Protein AF-A0A1F2S3U4-F1 (afdb_monomer)

Mean predicted aligned error: 4.18 Å

Radius of gyration: 11.96 Å; Cα contacts (8 Å, |Δi|>4): 169; chains: 1; bounding box: 28×26×28 Å

Solvent-accessible surface area (backbone atoms only — not comparable to full-atom values): 4986 Å² total; per-residue (Å²): 116,76,46,80,44,55,67,87,68,84,51,64,83,41,21,21,33,39,29,36,21,21,74,80,48,98,94,38,75,44,62,27,26,69,44,60,40,79,40,42,32,75,76,73,50,59,71,66,55,45,48,47,22,46,75,73,51,33,55,29,32,36,38,26,77,44,88,65,56,69,69,54,36,51,51,52,35,52,55,50,42,72,73,63,60,24,79,54,66,115

Foldseek 3Di:
DKDKFWPPDFDFFFWWKKFQWADPDVVDTAGQDIDTDNGSGDPNDDPVLVVSSVVVHRTMMIIDGDRDDPPVRVVVRVVVCVVRVHPSHD

Secondary structure (DSSP, 8-state):
--EEEETT----S--EEEEEEEEEETTEEEEEEEEEES--SS--S-HHHHHHHHHTT--EEEEEE--S-HHHHHHHHHHHHHHH--GGG-

Nearest PDB structures (foldseek):
  8c7h-assembly1_C  TM=4.109E-01  e=1.378E+00  Homo sapiens
  1bgx-assembly1_H  TM=2.430E-01  e=8.494E+00  Mus musculus

pLDDT: mean 88.08, std 7.1, range [59.88, 95.31]

Sequence (90 aa):
MYWIHRIGTFFNDEPGNYILAKEVEAGSWEAVYIGHTASLQKQLVDPEKEACAKQNGATHVHVHSTPTGESRRAAEQIDLVAKWRPVCNE
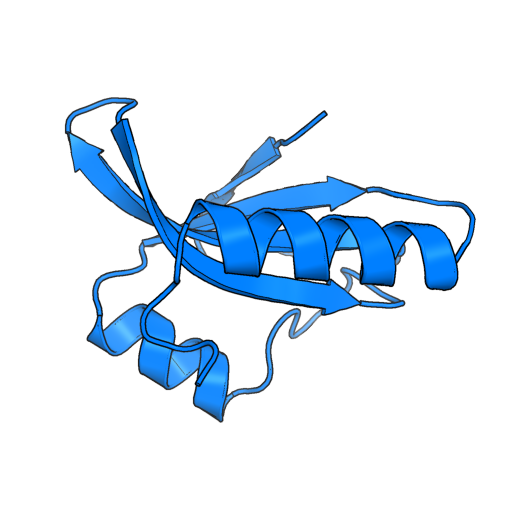
Structure (mmCIF, N/CA/C/O backbone):
data_AF-A0A1F2S3U4-F1
#
_entry.id   AF-A0A1F2S3U4-F1
#
loop_
_atom_site.group_PDB
_atom_site.id
_atom_site.type_symbol
_atom_site.label_atom_id
_atom_site.label_alt_id
_atom_site.label_comp_id
_atom_site.label_asym_id
_atom_site.label_entity_id
_atom_site.label_seq_id
_atom_site.pdbx_PDB_ins_code
_atom_site.Cartn_x
_atom_site.Cartn_y
_atom_site.Cartn_z
_atom_site.occupancy
_atom_site.B_iso_or_equiv
_atom_site.auth_seq_id
_atom_site.auth_comp_id
_atom_site.auth_asym_id
_atom_site.auth_atom_id
_atom_site.pdbx_PDB_model_num
ATOM 1 N N . MET A 1 1 ? 3.181 -11.861 -3.201 1.00 75.12 1 MET A N 1
ATOM 2 C CA . MET A 1 1 ? 2.594 -12.126 -1.862 1.00 75.12 1 MET A CA 1
ATOM 3 C C . MET A 1 1 ? 2.553 -10.808 -1.108 1.00 75.12 1 MET A C 1
ATOM 5 O O . MET A 1 1 ? 3.554 -10.104 -1.156 1.00 75.12 1 MET A O 1
ATOM 9 N N . TYR A 1 2 ? 1.441 -10.478 -0.448 1.00 82.69 2 TYR A N 1
ATOM 10 C CA . TYR A 1 2 ? 1.342 -9.272 0.380 1.00 82.69 2 TYR A CA 1
ATOM 11 C C . TYR A 1 2 ? 1.650 -9.583 1.846 1.00 82.69 2 TYR A C 1
ATOM 13 O O . TYR A 1 2 ? 1.132 -10.555 2.395 1.00 82.69 2 TYR A O 1
ATOM 21 N N . TRP A 1 3 ? 2.460 -8.734 2.470 1.00 89.25 3 TRP A N 1
ATOM 22 C CA . TRP A 1 3 ? 2.794 -8.774 3.891 1.00 89.25 3 TRP A CA 1
ATOM 23 C C . TRP A 1 3 ? 2.134 -7.602 4.609 1.00 89.25 3 TRP A C 1
ATOM 25 O O . TRP A 1 3 ? 2.180 -6.480 4.110 1.00 89.25 3 TRP A O 1
ATOM 35 N N . ILE A 1 4 ? 1.521 -7.849 5.765 1.00 91.88 4 ILE A N 1
ATOM 36 C CA . ILE A 1 4 ? 0.781 -6.836 6.527 1.00 91.88 4 ILE A CA 1
ATOM 37 C C . ILE A 1 4 ? 1.649 -6.361 7.690 1.00 91.88 4 ILE A C 1
ATOM 39 O O . ILE A 1 4 ? 2.091 -7.160 8.514 1.00 91.88 4 ILE A O 1
ATOM 43 N N . HIS A 1 5 ? 1.866 -5.052 7.773 1.00 91.12 5 HIS A N 1
ATOM 44 C CA . HIS A 1 5 ? 2.661 -4.417 8.821 1.00 91.12 5 HIS A CA 1
ATOM 45 C C . HIS A 1 5 ? 1.950 -3.181 9.363 1.00 91.12 5 HIS A C 1
ATOM 47 O O . HIS A 1 5 ? 1.074 -2.622 8.707 1.00 91.12 5 HIS A O 1
ATOM 53 N N . ARG A 1 6 ? 2.345 -2.695 10.544 1.00 89.62 6 ARG A N 1
ATOM 54 C CA . ARG A 1 6 ? 1.879 -1.385 11.018 1.00 89.62 6 ARG A CA 1
ATOM 55 C C . ARG A 1 6 ? 2.544 -0.256 10.236 1.00 89.62 6 ARG A C 1
ATOM 57 O O . ARG A 1 6 ? 3.718 -0.359 9.867 1.00 89.62 6 ARG A O 1
ATOM 64 N N . ILE A 1 7 ? 1.818 0.840 10.031 1.00 87.25 7 ILE A N 1
ATOM 65 C CA . ILE A 1 7 ? 2.409 2.070 9.488 1.00 87.25 7 ILE A CA 1
ATOM 66 C C . ILE A 1 7 ? 3.567 2.517 10.397 1.00 87.25 7 ILE A C 1
ATOM 68 O O . ILE A 1 7 ? 3.450 2.485 11.621 1.00 87.25 7 ILE A O 1
ATOM 72 N N . GLY A 1 8 ? 4.692 2.907 9.792 1.00 81.62 8 GLY A N 1
ATOM 73 C CA . GLY A 1 8 ? 5.943 3.224 10.495 1.00 81.62 8 GLY A CA 1
ATOM 74 C C . GLY A 1 8 ? 6.934 2.058 10.588 1.00 81.62 8 GLY A C 1
ATOM 75 O O . GLY A 1 8 ? 8.031 2.239 11.109 1.00 81.62 8 GLY A O 1
ATOM 76 N N . THR A 1 9 ? 6.583 0.878 10.065 1.00 85.75 9 THR A N 1
ATOM 77 C CA . THR A 1 9 ? 7.533 -0.233 9.897 1.00 85.75 9 THR A CA 1
ATOM 78 C C . THR A 1 9 ? 8.609 0.130 8.871 1.00 85.75 9 THR A C 1
ATOM 80 O O . THR A 1 9 ? 8.316 0.737 7.841 1.00 85.75 9 THR A O 1
ATOM 83 N N . PHE A 1 10 ? 9.856 -0.253 9.149 1.00 82.50 10 PHE A N 1
ATOM 84 C CA . PHE A 1 10 ? 10.975 -0.097 8.223 1.00 82.50 10 PHE A CA 1
ATOM 85 C C . PHE A 1 10 ? 11.128 -1.351 7.359 1.00 82.50 10 PHE A C 1
ATOM 87 O O . PHE A 1 10 ? 11.069 -2.466 7.874 1.00 82.50 10 PHE A O 1
ATOM 94 N N . PHE A 1 11 ? 11.351 -1.155 6.062 1.00 84.12 11 PHE A N 1
ATOM 95 C CA . PHE A 1 11 ? 11.542 -2.224 5.084 1.00 84.12 11 PHE A CA 1
ATOM 96 C C . PHE A 1 11 ? 12.928 -2.145 4.449 1.00 84.12 11 PHE A C 1
ATOM 98 O O . PHE A 1 11 ? 13.605 -1.116 4.531 1.00 84.12 11 PHE A O 1
ATOM 105 N N . ASN A 1 12 ? 13.323 -3.243 3.805 1.00 83.44 12 ASN A N 1
ATOM 106 C CA . ASN A 1 12 ? 14.522 -3.296 2.979 1.00 83.44 12 ASN A CA 1
ATOM 107 C C . ASN A 1 12 ? 14.367 -2.419 1.729 1.00 83.44 12 ASN A C 1
ATOM 109 O O . ASN A 1 12 ? 13.252 -2.120 1.292 1.00 83.44 12 ASN A O 1
ATOM 113 N N . ASP A 1 13 ? 15.501 -2.048 1.139 1.00 85.94 13 ASP A N 1
ATOM 114 C CA . ASP A 1 13 ? 15.564 -1.320 -0.126 1.00 85.94 13 ASP A CA 1
ATOM 115 C C . ASP A 1 13 ? 15.207 -2.228 -1.308 1.00 85.94 13 ASP A C 1
ATOM 117 O O . ASP A 1 13 ? 16.064 -2.748 -2.021 1.00 85.94 13 ASP A O 1
ATOM 121 N N . GLU A 1 14 ? 13.912 -2.480 -1.469 1.00 87.50 14 GLU A N 1
ATOM 122 C CA . GLU A 1 14 ? 13.373 -3.303 -2.545 1.00 87.50 14 GLU A CA 1
ATOM 123 C C . GLU A 1 14 ? 12.238 -2.567 -3.253 1.00 87.50 14 GLU A C 1
ATOM 125 O O . GLU A 1 14 ? 11.435 -1.911 -2.595 1.00 87.50 14 GLU A O 1
ATOM 130 N N . PRO A 1 15 ? 12.104 -2.675 -4.580 1.00 89.81 15 PRO A N 1
ATOM 131 C CA . PRO A 1 15 ? 10.965 -2.099 -5.270 1.00 89.81 15 PRO A CA 1
ATOM 132 C C . PRO A 1 15 ? 9.696 -2.923 -5.024 1.00 89.81 15 PRO A C 1
ATOM 134 O O . PRO A 1 15 ? 9.726 -4.154 -4.928 1.00 89.81 15 PRO A O 1
ATOM 137 N N . GLY A 1 16 ? 8.544 -2.257 -5.001 1.00 91.06 16 GLY A N 1
ATOM 138 C CA . GLY A 1 16 ? 7.285 -2.940 -4.734 1.00 91.06 16 GLY A CA 1
ATOM 139 C C . GLY A 1 16 ? 6.051 -2.058 -4.803 1.00 91.06 16 GLY A C 1
ATOM 140 O O . GLY A 1 16 ? 6.118 -0.855 -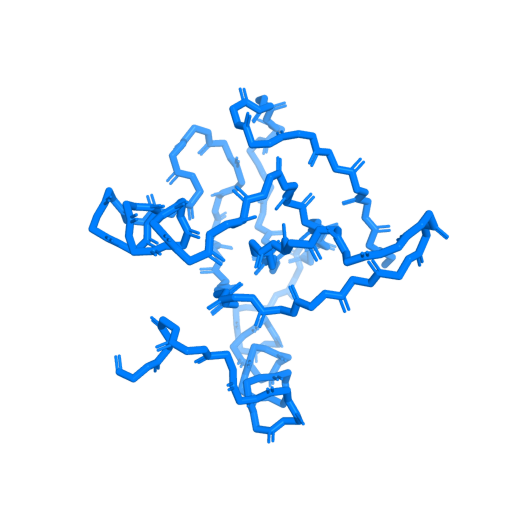5.060 1.00 91.06 16 GLY A O 1
ATOM 141 N N . ASN A 1 17 ? 4.916 -2.697 -4.565 1.00 91.94 17 ASN A N 1
ATOM 142 C CA . ASN A 1 17 ? 3.615 -2.078 -4.396 1.00 91.94 17 ASN A CA 1
ATOM 143 C C . ASN A 1 17 ? 3.272 -2.049 -2.912 1.00 91.94 17 ASN A C 1
ATOM 145 O O . ASN A 1 17 ? 3.623 -2.959 -2.159 1.00 91.94 17 ASN A O 1
ATOM 149 N N . TYR A 1 18 ? 2.553 -1.021 -2.489 1.00 92.19 18 TYR A N 1
ATOM 150 C CA . TYR A 1 18 ? 2.075 -0.931 -1.122 1.00 92.19 18 TYR A CA 1
ATOM 151 C C . TYR A 1 18 ? 0.651 -0.387 -1.076 1.00 92.19 18 TYR A C 1
ATOM 153 O O . TYR A 1 18 ? 0.219 0.370 -1.945 1.00 92.19 18 TYR A O 1
ATOM 161 N N . ILE A 1 19 ? -0.080 -0.795 -0.046 1.00 93.81 19 ILE A N 1
ATOM 162 C CA . ILE A 1 19 ? -1.455 -0.386 0.214 1.00 93.81 19 ILE A CA 1
ATOM 163 C C . ILE A 1 19 ? -1.511 0.105 1.652 1.00 93.81 19 ILE A C 1
ATOM 165 O O . ILE A 1 19 ? -1.277 -0.678 2.568 1.00 93.81 19 ILE A O 1
ATOM 16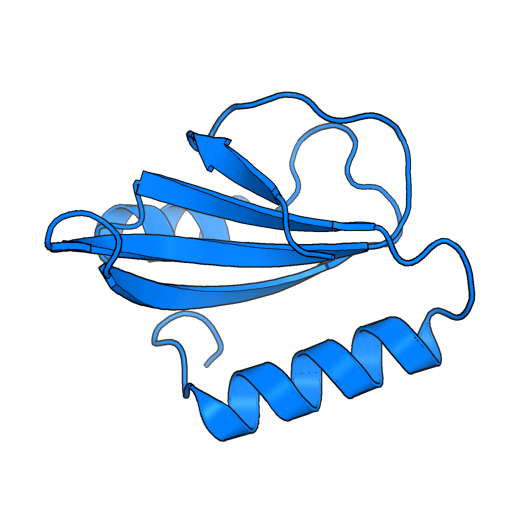9 N N . LEU A 1 20 ? -1.823 1.378 1.872 1.00 93.81 20 LEU A N 1
ATOM 170 C CA . LEU A 1 20 ? -2.232 1.837 3.193 1.00 93.81 20 LEU A CA 1
ATOM 171 C C . LEU A 1 20 ? -3.674 1.394 3.412 1.00 93.81 20 LEU A C 1
ATOM 173 O O . LEU A 1 20 ? -4.560 1.736 2.626 1.00 93.81 20 LEU A O 1
ATOM 177 N N . ALA A 1 21 ? -3.885 0.607 4.459 1.00 94.81 21 ALA A N 1
ATOM 178 C CA . ALA A 1 21 ? -5.149 -0.045 4.736 1.00 94.81 21 ALA A CA 1
ATOM 179 C C . ALA A 1 21 ? -5.642 0.265 6.151 1.00 94.81 21 ALA A C 1
ATOM 181 O O . ALA A 1 21 ? -4.871 0.405 7.110 1.00 94.81 21 ALA A O 1
ATOM 182 N N . LYS A 1 22 ? -6.962 0.352 6.266 1.00 95.00 22 LYS A N 1
ATOM 183 C CA . LYS A 1 22 ? -7.691 0.418 7.526 1.00 95.00 22 LYS A CA 1
ATOM 184 C C . LYS A 1 22 ? -8.231 -0.970 7.842 1.00 95.00 22 LYS A C 1
ATOM 186 O O . LYS A 1 22 ? -8.890 -1.579 7.004 1.00 95.00 22 LYS A O 1
ATOM 191 N N . GLU A 1 23 ? -7.968 -1.452 9.049 1.00 93.56 23 GLU A N 1
ATOM 192 C CA . GLU A 1 23 ? -8.646 -2.638 9.572 1.00 93.56 23 GLU A CA 1
ATOM 193 C C . GLU A 1 23 ? -10.065 -2.234 9.995 1.00 93.56 23 GLU A C 1
ATOM 195 O O . GLU A 1 23 ? -10.227 -1.357 10.847 1.00 93.56 23 GLU A O 1
ATOM 200 N N . VAL A 1 24 ? -11.087 -2.812 9.360 1.00 90.31 24 VAL A N 1
ATOM 201 C CA . VAL A 1 24 ? -12.500 -2.525 9.679 1.00 90.31 24 VAL A CA 1
ATOM 202 C C . VAL A 1 24 ? -13.062 -3.527 10.684 1.00 90.31 24 VAL A C 1
ATOM 204 O O . VAL A 1 24 ? -13.808 -3.150 11.582 1.00 90.31 24 VAL A O 1
ATOM 207 N N . GLU A 1 25 ? -12.638 -4.784 10.573 1.00 89.25 25 GLU A N 1
ATOM 208 C CA . GLU A 1 25 ? -12.920 -5.892 11.486 1.00 89.25 25 GLU A CA 1
ATOM 209 C C . GLU A 1 25 ? -11.688 -6.801 11.518 1.00 89.25 25 GLU A C 1
ATOM 211 O O . GLU A 1 25 ? -10.828 -6.689 10.647 1.00 89.25 25 GLU A O 1
ATOM 216 N N . ALA A 1 26 ? -11.593 -7.714 12.488 1.00 87.06 26 ALA A N 1
ATOM 217 C CA . ALA A 1 26 ? -10.435 -8.599 12.616 1.00 87.06 26 ALA A CA 1
ATOM 218 C C . ALA A 1 26 ? -10.170 -9.375 11.309 1.00 87.06 26 ALA A C 1
ATOM 220 O O . ALA A 1 26 ? -10.945 -10.251 10.922 1.00 87.06 26 ALA A O 1
ATOM 221 N N . GLY A 1 27 ? -9.068 -9.043 10.628 1.00 84.25 27 GLY A N 1
ATOM 222 C CA . GLY A 1 27 ? -8.696 -9.642 9.341 1.00 84.25 27 GLY A CA 1
ATOM 223 C C . GLY A 1 27 ? -9.432 -9.097 8.106 1.00 84.25 27 GLY A C 1
ATOM 224 O O . GLY A 1 27 ? -9.196 -9.598 7.005 1.00 84.25 27 GLY A O 1
ATOM 225 N N . SER A 1 28 ? -10.277 -8.074 8.260 1.00 90.75 28 SER A N 1
ATOM 226 C CA . SER A 1 28 ? -10.962 -7.373 7.171 1.00 90.75 28 SER A CA 1
ATOM 227 C C . SER A 1 28 ? -10.353 -5.991 6.945 1.00 90.75 28 SER A C 1
ATOM 229 O O . SER A 1 28 ? -10.165 -5.213 7.883 1.00 90.75 28 SER A O 1
ATOM 231 N N . TRP A 1 29 ? -10.056 -5.679 5.684 1.00 93.62 29 TRP A N 1
ATOM 232 C CA . TRP A 1 29 ? -9.233 -4.534 5.305 1.00 93.62 29 TRP A CA 1
ATOM 233 C C . TRP A 1 29 ? -9.898 -3.691 4.228 1.00 93.62 29 TRP A C 1
ATOM 235 O O . TRP A 1 29 ? -10.363 -4.212 3.216 1.00 93.62 29 TRP A O 1
ATOM 245 N N . GLU A 1 30 ? -9.847 -2.380 4.413 1.00 94.50 30 GLU A N 1
ATOM 246 C CA . GLU A 1 30 ? -10.248 -1.391 3.421 1.00 94.50 30 GLU A CA 1
ATOM 247 C C . GLU A 1 30 ? -9.007 -0.655 2.906 1.00 94.50 30 GLU A C 1
ATOM 249 O O . GLU A 1 30 ? -8.193 -0.164 3.694 1.00 94.50 30 GLU A O 1
ATOM 254 N N . ALA A 1 31 ? -8.837 -0.600 1.583 1.00 94.69 31 ALA A N 1
ATOM 255 C CA . ALA A 1 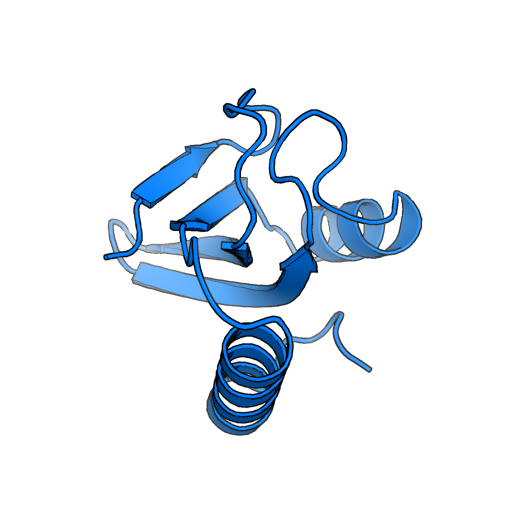31 ? -7.726 0.108 0.959 1.00 94.69 31 ALA A CA 1
ATOM 256 C C . ALA A 1 31 ? -7.997 1.617 0.960 1.00 94.69 31 ALA A C 1
ATOM 258 O O . ALA A 1 31 ? -8.971 2.081 0.375 1.00 94.69 31 ALA A O 1
ATOM 259 N N . VAL A 1 32 ? -7.103 2.383 1.582 1.00 95.31 32 VAL A N 1
ATOM 260 C CA . VAL A 1 32 ? -7.221 3.843 1.717 1.00 95.31 32 VAL A CA 1
ATOM 261 C C . VAL A 1 32 ? -6.324 4.567 0.718 1.00 95.31 32 VAL A C 1
ATOM 263 O O . VAL A 1 32 ? -6.714 5.593 0.165 1.00 95.31 32 VAL A O 1
ATOM 266 N N . TYR A 1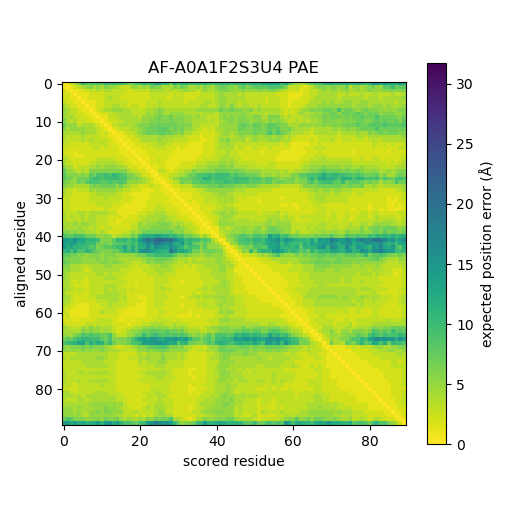 33 ? -5.134 4.018 0.467 1.00 94.44 33 TYR A N 1
AT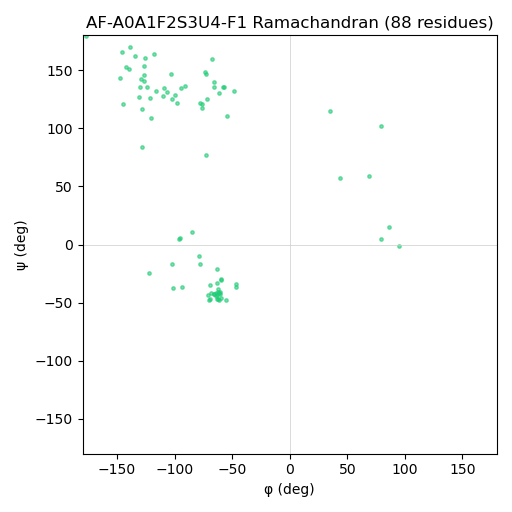OM 267 C CA . TYR A 1 33 ? -4.204 4.495 -0.552 1.00 94.44 33 TYR A CA 1
ATOM 268 C C . TYR A 1 33 ? -3.412 3.327 -1.140 1.00 94.44 33 TYR A C 1
ATOM 270 O O . TYR A 1 33 ? -3.032 2.412 -0.413 1.00 94.44 33 TYR A O 1
ATOM 278 N N . ILE A 1 34 ? -3.133 3.362 -2.437 1.00 94.06 34 ILE A N 1
ATOM 279 C CA . ILE A 1 34 ? -2.382 2.341 -3.167 1.00 94.06 34 ILE A CA 1
ATOM 280 C C . ILE A 1 34 ? -1.308 3.032 -3.999 1.00 94.06 34 ILE A C 1
ATOM 282 O O . ILE A 1 34 ? -1.602 3.920 -4.798 1.00 94.06 34 ILE A O 1
ATOM 286 N N . GLY A 1 35 ? -0.065 2.597 -3.836 1.00 91.12 35 GLY A N 1
ATOM 287 C CA . GLY A 1 35 ? 1.076 3.145 -4.554 1.00 91.12 35 GLY A CA 1
ATOM 288 C C . GLY A 1 35 ? 2.044 2.066 -5.020 1.00 91.12 35 GLY A C 1
ATOM 289 O O . GLY A 1 35 ? 1.961 0.895 -4.637 1.00 91.12 35 GLY A O 1
ATOM 290 N N . HIS A 1 36 ? 2.991 2.487 -5.848 1.00 90.69 36 HIS A N 1
ATOM 291 C CA . HIS A 1 36 ? 4.184 1.718 -6.162 1.00 90.69 36 HIS A CA 1
ATOM 292 C C . HIS A 1 36 ? 5.425 2.567 -5.908 1.00 90.69 36 HIS A C 1
ATOM 294 O O . HIS A 1 36 ? 5.385 3.792 -5.978 1.00 90.69 36 HIS A O 1
ATOM 300 N N . THR A 1 37 ? 6.542 1.911 -5.620 1.00 87.94 37 THR A N 1
ATOM 301 C CA . THR A 1 37 ? 7.823 2.570 -5.375 1.00 87.94 37 THR A CA 1
ATOM 302 C C . THR A 1 37 ? 8.976 1.759 -5.962 1.00 87.94 37 THR A C 1
ATOM 304 O O . THR A 1 37 ? 8.891 0.538 -6.133 1.00 87.94 37 THR A O 1
ATOM 307 N N . ALA A 1 38 ? 10.060 2.456 -6.303 1.00 87.00 38 ALA A N 1
ATOM 308 C CA . ALA A 1 38 ? 11.339 1.841 -6.643 1.00 87.00 38 ALA A CA 1
ATOM 309 C C . ALA A 1 38 ? 12.117 1.387 -5.394 1.00 87.00 38 ALA A C 1
ATOM 311 O O . ALA A 1 38 ? 13.016 0.563 -5.519 1.00 87.00 38 ALA A O 1
ATOM 312 N N . SER A 1 39 ? 11.748 1.895 -4.216 1.00 84.81 39 SER A N 1
ATOM 313 C CA . SER A 1 39 ? 12.365 1.564 -2.935 1.00 84.81 39 SER A CA 1
ATOM 314 C C . SER A 1 39 ? 11.319 1.554 -1.824 1.00 84.81 39 SER A C 1
ATOM 316 O O . SER A 1 39 ? 10.639 2.552 -1.578 1.00 84.81 39 SER A O 1
ATOM 318 N N . LEU A 1 40 ? 11.180 0.411 -1.158 1.00 83.25 40 LEU A N 1
ATOM 319 C CA . LEU A 1 40 ? 10.377 0.263 0.050 1.00 83.25 40 LEU A CA 1
ATOM 320 C C . LEU A 1 40 ? 11.119 0.802 1.293 1.00 83.25 40 LEU A C 1
ATOM 322 O O . LEU A 1 40 ? 10.524 0.950 2.365 1.00 83.25 40 LEU A O 1
ATOM 326 N N . GLN A 1 41 ? 12.410 1.125 1.168 1.00 78.25 41 GLN A N 1
ATOM 327 C CA . GLN A 1 41 ? 13.177 1.750 2.238 1.00 78.25 41 GLN A CA 1
ATOM 328 C C . GLN A 1 41 ? 12.629 3.160 2.504 1.00 78.25 41 GLN A C 1
ATOM 330 O O . GLN A 1 41 ? 12.403 3.919 1.575 1.00 78.25 41 GLN A O 1
ATOM 335 N N . LYS A 1 42 ? 12.464 3.491 3.794 1.00 59.88 42 LYS A N 1
ATOM 336 C CA . LYS A 1 42 ? 12.174 4.818 4.384 1.00 59.88 42 LYS A CA 1
ATOM 337 C C . LYS A 1 42 ? 11.269 5.755 3.554 1.00 59.88 42 LYS A C 1
ATOM 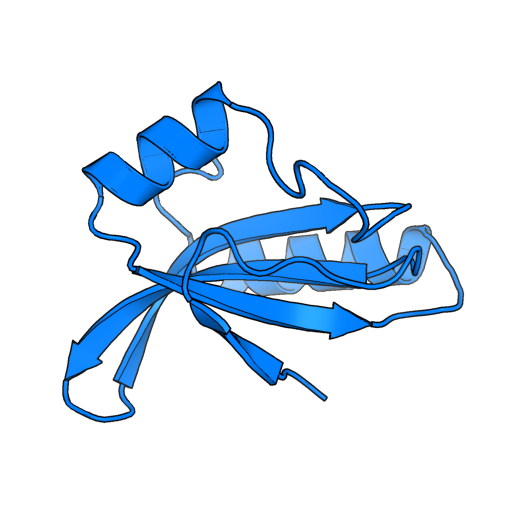339 O O . LYS A 1 42 ? 11.690 6.334 2.566 1.00 59.88 42 LYS A O 1
ATOM 344 N N . GLN A 1 43 ? 10.085 6.046 4.105 1.00 62.91 43 GLN A N 1
ATOM 345 C CA . GLN A 1 43 ? 9.104 6.990 3.546 1.00 62.91 43 GLN A CA 1
ATOM 346 C C . GLN A 1 43 ? 8.466 6.468 2.252 1.00 62.91 43 GLN A C 1
ATOM 348 O O . GLN A 1 43 ? 8.524 7.082 1.194 1.00 62.91 43 GLN A O 1
ATOM 353 N N . LEU A 1 44 ? 7.827 5.300 2.393 1.00 68.00 44 LEU A N 1
ATOM 354 C CA . LEU A 1 44 ? 7.071 4.599 1.349 1.00 68.00 44 LEU A CA 1
ATOM 355 C C . LEU A 1 44 ? 6.115 5.503 0.576 1.00 68.00 44 LEU A C 1
ATOM 357 O O . LEU A 1 44 ? 5.849 5.271 -0.601 1.00 68.00 44 LEU A O 1
ATOM 361 N N . VAL A 1 45 ? 5.557 6.483 1.279 1.00 68.19 45 VAL A N 1
ATOM 362 C CA . VAL A 1 45 ? 4.434 7.290 0.842 1.00 68.19 45 VAL A CA 1
ATOM 363 C C . VAL A 1 45 ? 4.831 8.748 0.960 1.00 68.19 45 VAL A C 1
ATOM 365 O O . VAL A 1 45 ? 5.480 9.148 1.930 1.00 68.19 45 VAL A O 1
ATOM 368 N N . ASP A 1 46 ? 4.419 9.537 -0.027 1.00 77.94 46 ASP A N 1
ATOM 369 C CA . ASP A 1 46 ? 4.451 10.989 0.076 1.00 77.94 46 ASP A CA 1
ATOM 370 C C . ASP A 1 46 ? 3.822 11.419 1.420 1.00 77.94 46 ASP A C 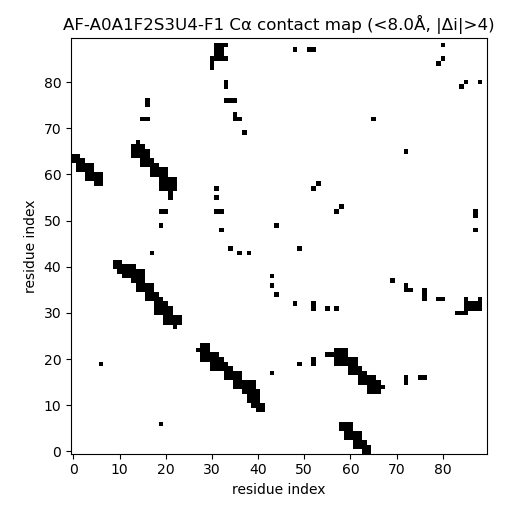1
ATOM 372 O O . ASP A 1 46 ? 2.743 10.915 1.758 1.00 77.94 46 ASP A O 1
ATOM 376 N N . PRO A 1 47 ? 4.461 12.309 2.206 1.00 82.25 47 PRO A N 1
ATOM 377 C CA . PRO A 1 47 ? 3.907 12.805 3.466 1.00 82.25 47 PRO A CA 1
ATOM 378 C C . PRO A 1 47 ? 2.442 13.235 3.382 1.00 82.25 47 PRO A C 1
ATOM 380 O O . PRO A 1 47 ? 1.686 13.003 4.326 1.00 82.25 47 PRO A O 1
ATOM 383 N N . GLU A 1 48 ? 2.032 13.836 2.265 1.00 85.31 48 GLU A N 1
ATOM 384 C CA . GLU A 1 48 ? 0.663 14.289 2.038 1.00 85.31 48 GLU A CA 1
ATOM 385 C C . GLU A 1 48 ? -0.301 13.106 1.890 1.00 85.31 48 GLU A C 1
ATOM 387 O O . GLU A 1 48 ? -1.341 13.052 2.551 1.00 85.31 48 GLU A O 1
ATOM 392 N N . LYS A 1 49 ? 0.069 12.107 1.082 1.00 85.69 49 LYS A N 1
ATOM 393 C CA . LYS A 1 49 ? -0.741 10.898 0.880 1.00 85.69 49 LYS A CA 1
ATOM 394 C C . LYS A 1 49 ? -0.770 10.026 2.141 1.00 85.69 49 LYS A C 1
ATOM 396 O O . LYS A 1 49 ? -1.813 9.460 2.469 1.00 85.69 49 LYS A O 1
ATOM 401 N N . GLU A 1 50 ? 0.324 9.974 2.905 1.00 86.31 50 GLU A N 1
ATOM 402 C CA . GLU A 1 50 ? 0.361 9.306 4.211 1.00 86.31 50 GLU A CA 1
ATOM 403 C C . GLU A 1 50 ? -0.547 10.011 5.226 1.00 86.31 50 GLU A C 1
ATOM 405 O O . GLU A 1 50 ? -1.287 9.350 5.959 1.00 86.31 50 GLU A O 1
ATOM 410 N N . ALA A 1 51 ? -0.528 11.348 5.255 1.00 89.88 51 ALA A N 1
ATOM 411 C CA . ALA A 1 51 ? -1.410 12.138 6.102 1.00 89.88 51 ALA A CA 1
ATOM 412 C C . ALA A 1 51 ? -2.884 11.922 5.730 1.00 89.88 51 ALA A C 1
ATOM 414 O O . ALA A 1 51 ? -3.682 11.636 6.624 1.00 89.88 51 ALA A O 1
ATOM 415 N N . CYS A 1 52 ? -3.231 11.961 4.437 1.00 91.75 52 CYS A N 1
ATOM 416 C CA . CYS A 1 52 ? -4.578 11.641 3.953 1.00 91.75 52 CYS A CA 1
ATOM 417 C C . CYS A 1 52 ? -5.014 10.247 4.412 1.00 91.75 52 CYS A C 1
ATOM 419 O O . CYS A 1 52 ? -6.102 10.075 4.966 1.00 91.75 52 CYS A O 1
ATOM 421 N N . ALA A 1 53 ? -4.152 9.243 4.241 1.00 92.19 53 ALA A N 1
ATOM 422 C CA . ALA A 1 53 ? -4.495 7.877 4.600 1.00 92.19 53 ALA A CA 1
ATOM 423 C C . ALA A 1 53 ? -4.698 7.708 6.111 1.00 92.19 53 ALA A C 1
ATOM 425 O O . ALA A 1 53 ? -5.670 7.087 6.540 1.00 92.19 53 ALA A O 1
ATOM 426 N N . LYS A 1 54 ? -3.829 8.311 6.932 1.00 91.56 54 LYS A N 1
ATOM 427 C CA . LYS A 1 54 ? -3.974 8.325 8.395 1.00 91.56 54 LYS A CA 1
ATOM 428 C C . LYS A 1 54 ? -5.253 9.037 8.841 1.00 91.56 54 LYS A C 1
ATOM 430 O O . LYS A 1 54 ? -5.935 8.534 9.729 1.00 91.56 54 LYS A O 1
ATOM 435 N N . GLN A 1 55 ? -5.609 10.160 8.214 1.00 93.81 55 GLN A N 1
ATOM 436 C CA . GLN A 1 55 ? -6.866 10.874 8.486 1.00 93.81 55 GLN A CA 1
ATOM 437 C C . GLN A 1 55 ? -8.101 10.029 8.142 1.00 93.81 55 GLN A C 1
ATOM 439 O O . GLN A 1 55 ? -9.096 10.085 8.858 1.00 93.81 55 GLN A O 1
ATOM 444 N N . ASN A 1 56 ? -8.009 9.187 7.110 1.00 93.19 56 ASN A N 1
ATOM 445 C CA . ASN A 1 56 ? -9.046 8.225 6.725 1.00 93.19 56 ASN A CA 1
ATOM 446 C C . ASN A 1 56 ? -8.974 6.892 7.505 1.00 93.19 56 ASN A C 1
ATOM 448 O O . ASN A 1 56 ? -9.674 5.931 7.186 1.00 93.19 56 ASN A O 1
ATOM 452 N N . GLY A 1 57 ? -8.162 6.823 8.565 1.00 93.19 57 GLY A N 1
ATOM 453 C CA . GLY A 1 57 ? -8.122 5.692 9.492 1.00 93.19 57 GLY A CA 1
ATOM 454 C C . GLY A 1 57 ? -7.205 4.543 9.077 1.00 93.19 57 GLY A C 1
ATOM 455 O O . GLY A 1 57 ? -7.314 3.456 9.645 1.00 93.19 57 GLY A O 1
ATOM 456 N N . ALA A 1 58 ? -6.296 4.749 8.120 1.00 93.75 58 ALA A N 1
ATOM 457 C CA . ALA A 1 58 ? -5.281 3.752 7.805 1.00 93.75 58 ALA A CA 1
ATOM 458 C C . ALA A 1 58 ? -4.381 3.498 9.024 1.00 93.75 58 ALA A C 1
ATOM 460 O O . ALA A 1 58 ? -3.845 4.422 9.641 1.00 93.75 58 ALA A O 1
ATOM 461 N N . THR A 1 59 ? -4.199 2.223 9.354 1.00 93.12 59 THR A N 1
ATOM 462 C CA . THR A 1 59 ? -3.401 1.761 10.502 1.00 93.12 59 THR A CA 1
ATOM 463 C C . THR A 1 59 ? -2.279 0.822 10.080 1.00 93.12 59 THR A C 1
ATOM 465 O O . THR A 1 59 ? -1.252 0.729 10.762 1.00 93.12 59 THR A O 1
ATOM 468 N N . HIS A 1 60 ? -2.446 0.162 8.935 1.00 93.94 60 HIS A N 1
ATOM 469 C CA . HIS A 1 60 ? -1.526 -0.836 8.418 1.00 93.94 60 HIS A CA 1
ATOM 470 C C . HIS A 1 60 ? -1.078 -0.499 6.999 1.00 93.94 60 HIS A C 1
ATOM 472 O O . HIS A 1 60 ? -1.704 0.280 6.281 1.00 93.94 60 HIS A O 1
ATOM 478 N N . VAL A 1 61 ? 0.037 -1.101 6.609 1.00 92.12 61 VAL A N 1
ATOM 479 C CA . VAL A 1 61 ? 0.553 -1.099 5.250 1.00 92.12 61 VAL A CA 1
ATOM 480 C C . VAL A 1 61 ? 0.681 -2.542 4.777 1.00 92.12 61 VAL A C 1
ATOM 482 O O . VAL A 1 61 ? 1.287 -3.376 5.452 1.00 92.12 61 VAL A O 1
ATOM 485 N N . HIS A 1 62 ? 0.076 -2.852 3.635 1.00 93.56 62 HIS A N 1
ATOM 486 C CA . HIS A 1 62 ? 0.240 -4.131 2.960 1.00 93.56 62 HIS A CA 1
ATOM 487 C C . HIS A 1 62 ? 1.285 -3.951 1.873 1.00 93.56 62 HIS A C 1
ATOM 489 O O . HIS A 1 62 ? 1.100 -3.124 0.987 1.00 93.56 62 HIS A O 1
ATOM 495 N N . VAL A 1 63 ? 2.363 -4.721 1.921 1.00 91.00 63 VAL A N 1
ATOM 496 C CA . VAL A 1 63 ? 3.506 -4.565 1.023 1.00 91.00 63 VAL A CA 1
ATOM 497 C C . VAL A 1 63 ? 3.666 -5.800 0.156 1.00 91.00 63 VAL A C 1
ATOM 499 O O . VAL A 1 63 ? 3.670 -6.922 0.657 1.00 91.00 63 VAL A O 1
ATOM 502 N N . HIS A 1 64 ? 3.837 -5.586 -1.142 1.00 90.69 64 HIS A N 1
ATOM 503 C CA . HIS A 1 64 ? 4.189 -6.607 -2.112 1.00 90.69 64 HIS A CA 1
ATOM 504 C C . HIS A 1 64 ? 5.506 -6.215 -2.774 1.00 90.69 64 HIS A C 1
ATOM 506 O O . HIS A 1 64 ? 5.559 -5.259 -3.547 1.00 90.69 64 HIS A O 1
ATOM 512 N N . SER A 1 65 ? 6.583 -6.933 -2.450 1.00 87.06 65 SER A N 1
ATOM 513 C CA . SER A 1 65 ? 7.855 -6.747 -3.140 1.00 87.06 65 SER A CA 1
ATOM 514 C C . SER A 1 65 ? 7.758 -7.31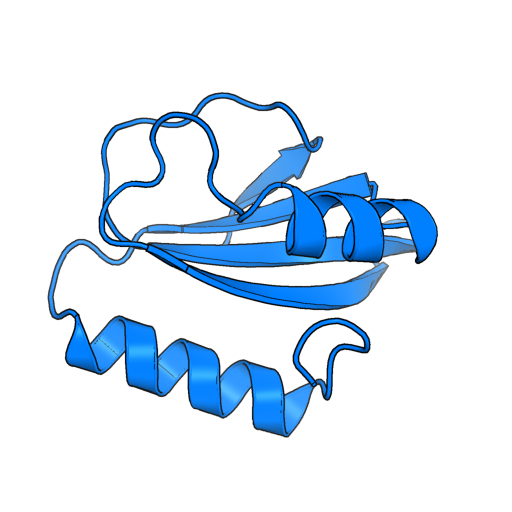6 -4.554 1.00 87.06 65 SER A C 1
ATOM 516 O O . SER A 1 65 ? 7.417 -8.481 -4.766 1.00 87.06 65 SER A O 1
ATOM 518 N N . THR A 1 66 ? 8.075 -6.468 -5.527 1.00 83.12 66 THR A N 1
ATOM 519 C CA . THR A 1 66 ? 8.037 -6.795 -6.953 1.00 83.12 66 THR A CA 1
ATOM 520 C C . THR A 1 66 ? 9.390 -6.396 -7.542 1.00 83.12 66 THR A C 1
ATOM 522 O O . THR A 1 66 ? 9.532 -5.294 -8.088 1.00 83.12 66 THR A O 1
ATOM 525 N N . PRO A 1 67 ? 10.408 -7.278 -7.427 1.00 76.75 67 PRO A N 1
ATOM 526 C CA . PRO A 1 67 ? 11.804 -6.953 -7.728 1.00 76.75 67 PRO A CA 1
ATOM 527 C C . PRO A 1 67 ? 12.049 -6.575 -9.195 1.00 76.75 67 PRO A C 1
ATOM 529 O O . PRO A 1 67 ? 13.030 -5.907 -9.505 1.00 76.75 67 PRO A O 1
ATOM 532 N N . THR A 1 68 ? 11.163 -6.966 -10.117 1.00 79.44 68 THR A N 1
ATOM 533 C CA . THR A 1 68 ? 11.363 -6.765 -11.559 1.00 79.44 68 THR A CA 1
ATOM 534 C C . THR A 1 68 ? 10.220 -5.990 -12.207 1.00 79.44 68 THR A C 1
ATOM 536 O O . THR A 1 68 ? 9.048 -6.282 -11.989 1.00 79.44 68 THR A O 1
ATOM 539 N N . GLY A 1 69 ? 10.587 -5.027 -13.057 1.00 83.62 69 GLY A N 1
ATOM 540 C CA . GLY A 1 69 ? 9.669 -4.313 -13.946 1.00 83.62 69 GLY A CA 1
ATOM 541 C C . GLY A 1 69 ? 8.859 -3.216 -13.260 1.00 83.62 69 GLY A C 1
ATOM 542 O O . GLY A 1 69 ? 7.835 -3.476 -12.637 1.00 83.62 69 GLY A O 1
ATOM 543 N N . GLU A 1 70 ? 9.265 -1.963 -13.453 1.00 86.75 70 GLU A N 1
ATOM 544 C CA . GLU A 1 70 ? 8.480 -0.804 -13.014 1.00 86.75 70 GLU A CA 1
ATOM 545 C C . GLU A 1 70 ? 7.105 -0.763 -13.689 1.00 86.75 70 GLU A C 1
ATOM 547 O O . GLU A 1 70 ? 6.101 -0.626 -12.997 1.00 86.75 70 GLU A O 1
ATOM 552 N N . SER A 1 71 ? 7.027 -1.079 -14.985 1.00 89.12 71 SER A N 1
ATOM 553 C CA . SER A 1 71 ? 5.749 -1.199 -15.700 1.00 89.12 71 SER A CA 1
ATOM 554 C C . SER A 1 71 ? 4.814 -2.262 -15.110 1.00 89.12 71 SER A C 1
ATOM 556 O O . SER A 1 71 ? 3.601 -2.102 -15.173 1.00 89.12 71 SER A O 1
ATOM 558 N N . ARG A 1 72 ? 5.351 -3.337 -14.509 1.00 88.88 72 ARG A N 1
ATOM 559 C CA . ARG A 1 72 ? 4.529 -4.348 -13.821 1.00 88.88 72 ARG A CA 1
ATOM 560 C C . ARG A 1 72 ? 3.942 -3.800 -12.528 1.00 88.88 72 ARG A C 1
ATOM 562 O O . ARG A 1 72 ? 2.758 -3.990 -12.284 1.00 88.88 72 ARG A O 1
ATOM 569 N N . ARG A 1 73 ? 4.751 -3.086 -11.742 1.00 90.75 73 ARG A N 1
ATOM 570 C CA . ARG A 1 73 ? 4.288 -2.430 -10.512 1.00 90.75 73 ARG A CA 1
ATOM 571 C C . ARG A 1 73 ? 3.253 -1.348 -10.800 1.00 90.75 73 ARG A C 1
ATOM 573 O O . ARG A 1 73 ? 2.256 -1.267 -10.090 1.00 90.75 73 ARG A O 1
ATOM 580 N N . ALA A 1 74 ? 3.470 -0.555 -11.847 1.00 89.44 74 ALA A N 1
ATOM 581 C CA . ALA A 1 74 ? 2.521 0.458 -12.293 1.00 89.44 74 ALA A CA 1
ATOM 582 C C . ALA A 1 74 ? 1.199 -0.178 -12.754 1.00 89.44 74 ALA A C 1
ATOM 584 O O . ALA A 1 74 ? 0.137 0.234 -12.298 1.00 89.44 74 ALA A O 1
ATOM 585 N N . ALA A 1 75 ? 1.249 -1.231 -13.579 1.00 91.56 75 ALA A N 1
ATOM 586 C CA . ALA A 1 75 ? 0.049 -1.953 -14.007 1.00 91.56 75 ALA A CA 1
ATOM 587 C C . ALA A 1 75 ? -0.726 -2.546 -12.816 1.00 91.56 75 ALA A C 1
ATOM 589 O O . ALA A 1 75 ? -1.931 -2.345 -12.708 1.00 91.56 75 ALA A O 1
ATOM 590 N N . GLU A 1 76 ? -0.029 -3.191 -11.875 1.00 90.19 76 GLU A N 1
ATOM 591 C CA . GLU A 1 76 ? -0.645 -3.731 -10.657 1.00 90.19 76 GLU A CA 1
ATOM 592 C C . GLU A 1 76 ? -1.285 -2.628 -9.801 1.00 90.19 76 GLU A C 1
ATOM 594 O O . GLU A 1 76 ? -2.401 -2.790 -9.311 1.00 90.19 76 GLU A O 1
ATOM 599 N N . GLN A 1 77 ? -0.623 -1.477 -9.652 1.00 92.50 77 GLN A N 1
ATOM 600 C CA . GLN A 1 77 ? -1.186 -0.332 -8.934 1.00 92.50 77 GLN A CA 1
ATOM 601 C C . GLN A 1 77 ? -2.449 0.205 -9.619 1.00 92.50 77 GLN A C 1
ATOM 603 O O . GLN A 1 77 ? -3.431 0.471 -8.927 1.00 92.50 77 GLN A O 1
ATOM 608 N N . ILE A 1 78 ? -2.452 0.331 -10.947 1.00 92.62 78 ILE A N 1
ATOM 609 C CA . ILE A 1 78 ? -3.620 0.783 -11.717 1.00 92.62 78 ILE A CA 1
ATOM 610 C C . ILE A 1 78 ? -4.795 -0.185 -11.531 1.00 92.62 78 ILE A C 1
ATOM 612 O O . ILE A 1 78 ? -5.899 0.255 -11.201 1.00 92.62 78 ILE A O 1
ATOM 616 N N . ASP A 1 79 ? -4.557 -1.491 -11.662 1.00 93.38 79 ASP A N 1
ATOM 617 C CA . ASP A 1 79 ? -5.588 -2.520 -11.495 1.00 93.38 79 ASP A CA 1
ATOM 618 C C . ASP A 1 79 ? -6.186 -2.496 -10.080 1.00 93.38 79 ASP A C 1
ATOM 620 O O . ASP A 1 79 ? -7.404 -2.581 -9.895 1.00 93.38 79 ASP A O 1
ATOM 624 N N . LEU A 1 80 ? -5.335 -2.339 -9.063 1.00 92.81 80 LEU A N 1
ATOM 625 C CA . LEU A 1 80 ? -5.756 -2.271 -7.668 1.00 92.81 80 LEU A CA 1
ATOM 626 C C . LEU A 1 80 ? -6.548 -0.996 -7.359 1.00 92.81 80 LEU A C 1
ATOM 628 O O . LEU A 1 80 ? -7.569 -1.075 -6.673 1.00 92.81 80 LEU A O 1
ATOM 632 N N . VAL A 1 81 ? -6.126 0.160 -7.879 1.00 94.38 81 VAL A N 1
ATOM 633 C CA . VAL A 1 81 ? -6.869 1.420 -7.722 1.00 94.38 81 VAL A CA 1
ATOM 634 C C . VAL A 1 81 ? -8.225 1.334 -8.419 1.00 94.38 81 VAL A C 1
ATOM 636 O O . VAL A 1 81 ? -9.235 1.692 -7.815 1.00 94.38 81 VAL A O 1
ATOM 639 N N . ALA A 1 82 ? -8.290 0.792 -9.638 1.00 93.56 82 ALA A N 1
ATOM 640 C CA . ALA A 1 82 ? -9.549 0.619 -10.362 1.00 93.56 82 ALA A CA 1
ATOM 641 C C . ALA A 1 82 ? -10.518 -0.327 -9.630 1.00 93.56 82 ALA A C 1
ATOM 643 O O . ALA A 1 82 ? -11.728 -0.083 -9.588 1.00 93.56 82 ALA A O 1
ATOM 644 N N . LYS A 1 83 ? -9.984 -1.395 -9.023 1.00 93.38 83 LYS A N 1
ATOM 645 C CA . LYS A 1 83 ? -10.766 -2.381 -8.274 1.00 93.38 83 LYS A CA 1
ATOM 646 C C . LYS A 1 83 ? -11.318 -1.825 -6.963 1.00 93.38 83 LYS A C 1
ATOM 648 O O . LYS A 1 83 ? -12.490 -2.047 -6.670 1.00 93.38 83 LYS A O 1
ATOM 653 N N . TRP A 1 84 ? -10.482 -1.151 -6.175 1.00 92.88 84 TRP A N 1
ATOM 654 C CA . TRP A 1 84 ? -10.812 -0.787 -4.792 1.00 92.88 84 TRP A CA 1
ATOM 655 C C . TRP A 1 84 ? -11.234 0.670 -4.603 1.00 92.88 84 TRP A C 1
ATOM 657 O O . TRP A 1 84 ? -11.838 0.974 -3.583 1.00 92.88 84 TRP A O 1
ATOM 667 N N . ARG A 1 85 ? -10.946 1.551 -5.569 1.00 92.50 85 ARG A N 1
ATOM 668 C CA . ARG A 1 85 ? -11.229 3.001 -5.531 1.00 92.50 85 ARG A CA 1
ATOM 669 C C . ARG A 1 85 ? -10.880 3.661 -4.184 1.00 92.50 85 ARG A C 1
ATOM 671 O O . ARG A 1 85 ? -11.752 4.246 -3.545 1.00 92.50 85 ARG A O 1
ATOM 678 N N . PRO A 1 86 ? -9.617 3.544 -3.739 1.00 93.00 86 PRO A N 1
ATOM 679 C CA . PRO A 1 86 ? -9.152 4.146 -2.493 1.00 93.00 86 PRO A CA 1
ATOM 680 C C . PRO A 1 86 ? -9.353 5.666 -2.476 1.00 93.00 86 PRO A C 1
ATOM 682 O O . PRO A 1 86 ? -9.006 6.355 -3.434 1.00 93.00 86 PRO A O 1
ATOM 685 N N . VAL A 1 87 ? -9.849 6.187 -1.352 1.00 92.81 87 VAL A N 1
ATOM 686 C CA . VAL A 1 87 ? -10.207 7.607 -1.171 1.00 92.81 87 VAL A CA 1
ATOM 687 C C . VAL A 1 87 ? -9.035 8.577 -1.367 1.00 92.81 87 VAL A C 1
ATOM 689 O O . VAL A 1 87 ? -9.238 9.701 -1.803 1.00 92.81 87 VAL A O 1
ATOM 692 N N . CYS A 1 88 ? -7.794 8.163 -1.088 1.00 91.31 88 CYS A N 1
ATOM 693 C CA . CYS A 1 88 ? -6.623 9.044 -1.193 1.00 91.31 88 CYS A CA 1
ATOM 694 C C . CYS A 1 88 ? -5.873 8.942 -2.539 1.00 91.31 88 CYS A C 1
ATOM 696 O O . CYS A 1 88 ? -4.802 9.543 -2.683 1.00 91.31 88 CYS A O 1
ATOM 698 N N . ASN A 1 89 ? -6.384 8.186 -3.520 1.00 89.19 89 ASN A N 1
ATOM 699 C CA . ASN A 1 89 ? -5.780 8.042 -4.856 1.00 89.19 89 ASN A CA 1
ATOM 700 C C . ASN A 1 89 ? -6.368 8.964 -5.930 1.00 89.19 89 ASN A C 1
ATOM 702 O O . ASN A 1 89 ? -5.976 8.829 -7.089 1.00 89.19 89 ASN A O 1
ATOM 706 N N . GLU A 1 90 ? -7.277 9.863 -5.551 1.00 70.44 90 GLU A N 1
ATOM 707 C CA . GLU A 1 90 ? -7.733 10.957 -6.417 1.00 70.44 90 GLU A CA 1
ATOM 708 C C . GLU A 1 90 ? -6.604 11.948 -6.756 1.00 70.44 90 GLU A C 1
ATOM 710 O O . GLU A 1 90 ? -5.633 12.084 -5.954 1.00 70.44 90 GLU A O 1
#